Protein AF-A0A7J3X6I4-F1 (afdb_monomer)

Radius of gyration: 11.22 Å; Cα contacts (8 Å, |Δi|>4): 23; chains: 1; bounding box: 25×22×25 Å

Solvent-accessible surface area (backbone atoms only — not comparable to full-atom values): 3157 Å² total; per-residue (Å²): 134,95,81,81,95,74,73,75,43,80,96,74,43,70,74,78,53,68,79,57,31,64,73,69,69,65,60,94,86,67,87,80,65,77,48,79,55,98,91,39,83,45,112

Structure (mmCIF, N/CA/C/O backbone):
data_AF-A0A7J3X6I4-F1
#
_entry.id   AF-A0A7J3X6I4-F1
#
loop_
_atom_site.group_PDB
_atom_site.id
_atom_site.type_symbol
_atom_site.label_atom_id
_atom_site.label_alt_id
_atom_site.label_comp_id
_atom_site.label_asym_id
_atom_site.label_entity_id
_atom_site.label_seq_id
_atom_site.pdbx_PDB_ins_code
_atom_site.Cartn_x
_atom_site.Cartn_y
_atom_site.Cartn_z
_atom_site.occupancy
_atom_site.B_iso_or_equiv
_atom_site.auth_seq_id
_atom_site.auth_comp_id
_atom_site.auth_asym_id
_atom_site.auth_atom_id
_atom_site.pdbx_PDB_model_num
ATOM 1 N N . MET A 1 1 ? 3.745 -8.041 15.361 1.00 59.19 1 MET A N 1
ATOM 2 C CA . MET A 1 1 ? 2.882 -7.329 14.395 1.00 59.19 1 MET A CA 1
ATOM 3 C C . MET A 1 1 ? 3.576 -6.020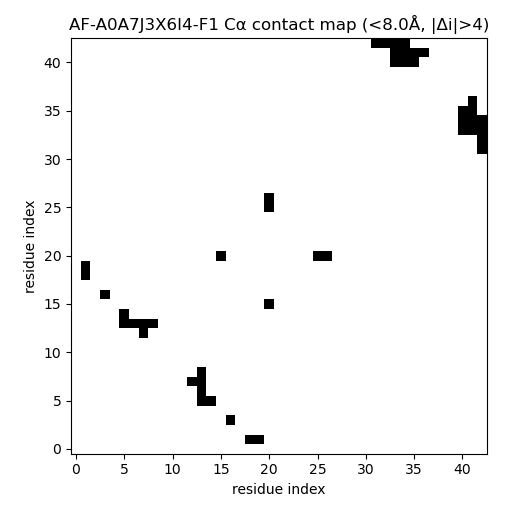 14.053 1.00 59.19 1 MET A C 1
ATOM 5 O O . MET A 1 1 ? 3.840 -5.259 14.974 1.00 59.19 1 MET A O 1
ATOM 9 N N . LYS A 1 2 ? 3.995 -5.804 12.798 1.00 73.62 2 LYS A N 1
ATOM 10 C CA . LYS A 1 2 ? 4.565 -4.513 12.383 1.00 73.62 2 LYS A CA 1
ATOM 11 C C . LYS A 1 2 ? 3.419 -3.663 11.848 1.00 73.62 2 LYS A C 1
ATOM 13 O O . LYS A 1 2 ? 2.881 -3.965 10.792 1.00 73.62 2 LYS A O 1
ATOM 18 N N . SER A 1 3 ? 3.028 -2.655 12.610 1.00 81.81 3 SER A N 1
ATOM 19 C CA . SER A 1 3 ? 2.015 -1.675 12.228 1.00 81.81 3 SER A CA 1
ATOM 20 C C . SER A 1 3 ? 2.628 -0.293 12.346 1.00 81.81 3 SER A C 1
ATOM 22 O O . SER A 1 3 ? 3.357 -0.032 13.302 1.00 81.81 3 SER A O 1
ATOM 24 N N . ASP A 1 4 ? 2.322 0.576 11.394 1.00 88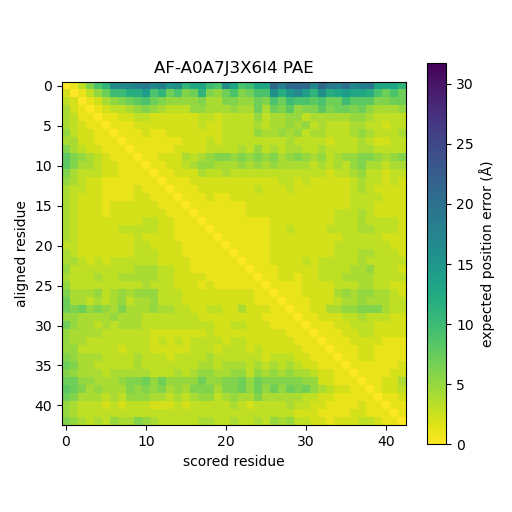.25 4 ASP A N 1
ATOM 25 C CA . ASP A 1 4 ? 2.784 1.957 11.398 1.00 88.25 4 ASP A CA 1
ATOM 26 C C . ASP A 1 4 ? 1.625 2.877 11.009 1.00 88.25 4 ASP A C 1
ATOM 28 O O . ASP A 1 4 ? 0.726 2.465 10.267 1.00 88.25 4 ASP A O 1
ATOM 32 N N . ILE A 1 5 ? 1.628 4.108 11.514 1.00 92.81 5 ILE A N 1
ATOM 33 C CA . ILE A 1 5 ? 0.603 5.097 11.168 1.00 92.81 5 ILE A CA 1
ATOM 34 C C . ILE A 1 5 ? 1.095 5.866 9.948 1.00 92.81 5 ILE A C 1
ATOM 36 O O . ILE A 1 5 ? 2.070 6.612 10.011 1.00 92.81 5 ILE A O 1
ATOM 40 N N . VAL A 1 6 ? 0.393 5.710 8.828 1.00 95.12 6 VAL A N 1
ATOM 41 C CA . VAL A 1 6 ? 0.709 6.406 7.578 1.00 95.12 6 VAL A CA 1
ATOM 42 C C . VAL A 1 6 ? -0.343 7.460 7.259 1.00 95.12 6 VAL A C 1
ATOM 44 O O . VAL A 1 6 ? -1.526 7.304 7.547 1.00 95.12 6 VAL A O 1
ATOM 47 N N . ILE A 1 7 ? 0.093 8.550 6.631 1.00 96.44 7 ILE A N 1
ATOM 48 C CA . ILE A 1 7 ? -0.799 9.610 6.161 1.00 96.44 7 ILE A CA 1
ATOM 49 C C . ILE A 1 7 ? -1.117 9.358 4.692 1.00 96.44 7 ILE A C 1
ATOM 51 O O . ILE A 1 7 ? -0.208 9.251 3.864 1.00 96.44 7 ILE A O 1
ATOM 55 N N . VAL A 1 8 ? -2.406 9.346 4.360 1.00 96.94 8 VAL A N 1
ATOM 56 C CA . VAL A 1 8 ? -2.873 9.305 2.974 1.00 96.94 8 VAL A CA 1
ATOM 57 C C . VAL A 1 8 ? -2.495 10.613 2.279 1.00 96.94 8 VAL A C 1
ATOM 59 O O . VAL A 1 8 ? -2.788 11.711 2.758 1.00 96.94 8 VAL A O 1
ATOM 62 N N . ARG A 1 9 ? -1.795 10.507 1.152 1.00 96.88 9 ARG A N 1
ATOM 63 C CA . ARG A 1 9 ? -1.382 11.649 0.332 1.00 96.88 9 ARG A CA 1
ATOM 64 C C . ARG A 1 9 ? -2.440 11.959 -0.727 1.00 96.88 9 ARG A C 1
ATOM 66 O O . ARG A 1 9 ? -3.523 11.374 -0.771 1.00 96.88 9 ARG A O 1
ATOM 73 N N . ARG A 1 10 ? -2.139 12.932 -1.592 1.00 97.31 10 ARG A N 1
ATOM 74 C CA . ARG A 1 10 ? -3.031 13.323 -2.692 1.00 97.31 10 ARG A CA 1
ATOM 75 C C . ARG A 1 10 ? -3.414 12.095 -3.526 1.00 97.31 10 ARG A C 1
ATOM 77 O O . ARG A 1 10 ? -2.587 11.215 -3.744 1.00 97.31 10 ARG A O 1
ATOM 84 N N . ARG A 1 11 ? -4.659 12.073 -4.012 1.00 95.81 11 ARG A N 1
ATOM 85 C CA . ARG A 1 11 ? -5.218 10.991 -4.847 1.00 95.81 11 ARG A CA 1
ATOM 86 C C . ARG A 1 11 ? -5.279 9.615 -4.159 1.00 95.81 11 ARG A C 1
ATOM 88 O O . ARG A 1 11 ? -5.344 8.611 -4.853 1.00 95.81 11 ARG A O 1
ATOM 95 N N . GLY A 1 12 ? -5.263 9.560 -2.824 1.00 93.88 12 GLY A N 1
ATOM 96 C CA . GLY A 1 12 ? -5.407 8.302 -2.081 1.00 93.88 12 GLY A CA 1
ATOM 97 C C . GLY A 1 12 ? -4.128 7.465 -1.989 1.00 93.88 12 GLY A C 1
ATOM 98 O O . GLY A 1 12 ? -4.187 6.304 -1.605 1.00 93.88 12 GLY A O 1
ATOM 99 N N . VAL A 1 13 ? -2.970 8.033 -2.335 1.00 95.69 13 VAL A N 1
ATOM 100 C CA . VAL A 1 13 ? -1.692 7.309 -2.316 1.00 95.69 13 VAL A CA 1
ATOM 101 C C . VAL A 1 13 ? -1.206 7.117 -0.879 1.00 95.69 13 VAL A C 1
ATOM 103 O O . VAL A 1 13 ? -1.105 8.086 -0.122 1.00 95.69 13 VAL A O 1
ATOM 106 N N . ILE A 1 14 ? -0.840 5.884 -0.528 1.00 95.06 14 ILE A N 1
ATOM 107 C CA . ILE A 1 14 ? -0.111 5.556 0.702 1.00 95.06 14 ILE A CA 1
ATOM 108 C C . ILE A 1 14 ? 1.309 5.108 0.366 1.00 95.06 14 ILE A C 1
ATOM 110 O O . ILE A 1 14 ? 1.555 4.507 -0.676 1.00 95.06 14 ILE A O 1
ATOM 114 N N . VAL A 1 15 ? 2.249 5.404 1.259 1.00 94.06 15 VAL A N 1
ATOM 115 C CA . VAL A 1 15 ? 3.622 4.902 1.160 1.00 94.06 15 VAL A CA 1
ATOM 116 C C . VAL A 1 15 ? 3.745 3.724 2.110 1.00 94.06 15 VAL A C 1
ATOM 118 O O . VAL A 1 15 ? 3.542 3.900 3.309 1.00 94.06 15 VAL A O 1
ATOM 121 N N . ILE A 1 16 ? 4.093 2.547 1.590 1.00 93.75 16 ILE A N 1
ATOM 122 C CA . ILE A 1 16 ? 4.400 1.379 2.421 1.00 93.75 16 ILE A CA 1
ATOM 123 C C . ILE A 1 16 ? 5.775 1.616 3.077 1.00 93.75 16 ILE A C 1
ATOM 125 O O . ILE A 1 16 ? 6.779 1.720 2.356 1.00 93.75 16 ILE A O 1
ATOM 129 N N . PRO A 1 17 ? 5.854 1.725 4.419 1.00 93.88 17 PRO A N 1
ATOM 130 C CA . PRO A 1 17 ? 7.108 1.958 5.129 1.00 93.88 17 PRO A CA 1
ATOM 131 C C . PRO A 1 17 ? 8.140 0.865 4.848 1.00 93.88 17 PRO A C 1
ATOM 133 O O . PRO A 1 17 ? 7.793 -0.311 4.712 1.00 93.88 17 PRO A O 1
ATOM 136 N N . LYS A 1 18 ? 9.427 1.242 4.831 1.00 93.38 18 LYS A N 1
ATOM 137 C CA . LYS A 1 18 ? 10.550 0.327 4.551 1.00 93.38 18 LYS A CA 1
ATOM 138 C C . LYS A 1 18 ? 10.474 -0.993 5.348 1.00 93.38 18 LYS A C 1
ATOM 140 O O . LYS A 1 18 ? 10.540 -2.036 4.706 1.00 93.38 18 LYS A O 1
ATOM 145 N N . PRO A 1 19 ? 10.230 -1.00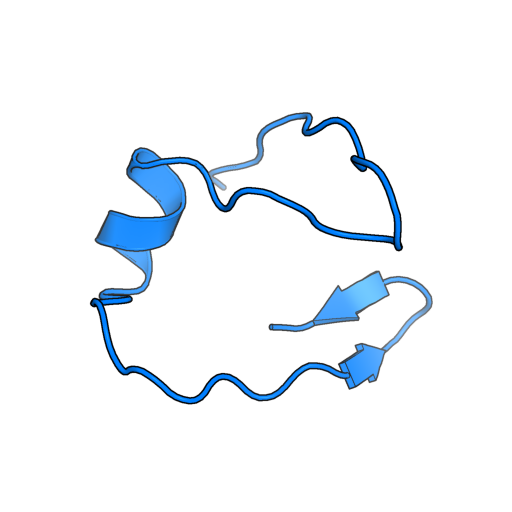0 6.678 1.00 93.31 19 PRO A N 1
ATOM 146 C CA . PRO A 1 19 ? 10.218 -2.245 7.452 1.00 93.31 19 PRO A CA 1
ATOM 147 C C . PRO A 1 19 ? 9.085 -3.219 7.103 1.00 93.31 19 PRO A C 1
ATOM 149 O O . PRO A 1 19 ? 9.214 -4.407 7.402 1.00 93.31 19 PRO A O 1
A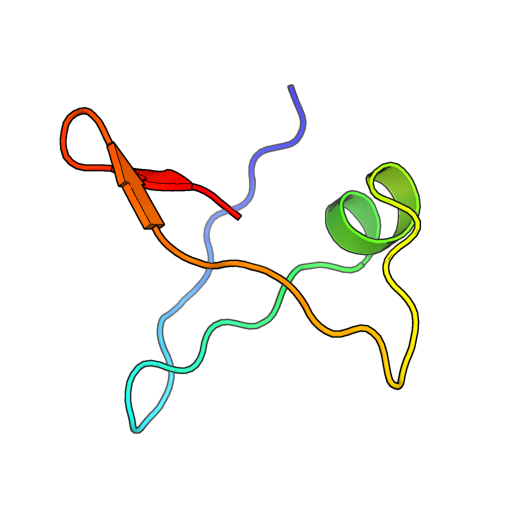TOM 152 N N . ILE A 1 20 ? 7.967 -2.720 6.558 1.00 93.81 20 ILE A N 1
ATOM 153 C CA . ILE A 1 20 ? 6.833 -3.537 6.094 1.00 93.81 20 ILE A CA 1
ATOM 154 C C . ILE A 1 20 ? 7.133 -4.054 4.691 1.00 93.81 20 ILE A C 1
ATOM 156 O O . ILE A 1 20 ? 6.974 -5.240 4.427 1.00 93.81 20 ILE A O 1
ATOM 160 N N . ARG A 1 21 ? 7.636 -3.176 3.820 1.00 93.75 21 ARG A N 1
ATOM 161 C CA . ARG A 1 21 ? 7.987 -3.509 2.440 1.00 93.75 21 ARG A CA 1
ATOM 162 C C . ARG A 1 21 ? 9.050 -4.615 2.373 1.00 93.75 21 ARG A C 1
ATOM 164 O O . ARG A 1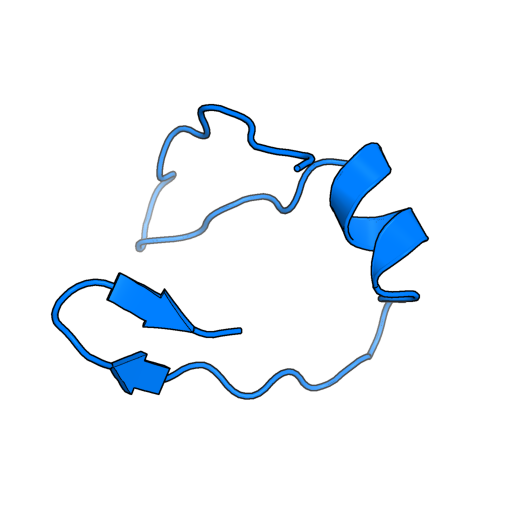 21 ? 8.866 -5.582 1.649 1.00 93.75 21 ARG A O 1
ATOM 171 N N . GLU A 1 22 ? 10.085 -4.529 3.213 1.00 94.88 22 GLU A N 1
ATOM 172 C CA . GLU A 1 22 ? 11.110 -5.576 3.367 1.00 94.88 22 GLU A CA 1
ATOM 173 C C . GLU A 1 22 ? 10.547 -6.881 3.946 1.00 94.88 22 GLU A C 1
ATOM 175 O O . GLU A 1 22 ? 10.956 -7.961 3.540 1.00 94.88 22 GLU A O 1
ATOM 180 N N . ALA A 1 23 ? 9.601 -6.800 4.888 1.00 93.06 23 ALA A N 1
ATOM 181 C CA . ALA A 1 23 ? 8.997 -7.991 5.488 1.00 93.06 23 ALA A CA 1
ATOM 182 C C . ALA A 1 23 ? 8.090 -8.756 4.512 1.00 93.06 23 ALA A C 1
ATOM 184 O O . ALA A 1 23 ? 7.937 -9.965 4.657 1.00 93.06 23 ALA A O 1
ATOM 185 N N . LEU A 1 24 ? 7.492 -8.051 3.548 1.00 92.75 24 LEU A N 1
ATOM 186 C CA . LEU A 1 24 ? 6.652 -8.625 2.496 1.00 92.75 24 LEU A CA 1
ATOM 187 C C . LEU A 1 24 ? 7.431 -8.935 1.208 1.00 92.75 24 LEU A C 1
ATOM 189 O O . LEU A 1 24 ? 6.848 -9.497 0.290 1.00 92.75 24 LEU A O 1
ATOM 193 N N . GLY A 1 25 ? 8.721 -8.580 1.136 1.00 94.31 25 GLY A N 1
ATOM 194 C CA . GLY A 1 25 ? 9.543 -8.782 -0.060 1.00 94.31 25 GLY A CA 1
ATOM 195 C C . GLY A 1 25 ? 9.073 -7.984 -1.280 1.00 94.31 25 GLY A C 1
ATOM 196 O O . GLY A 1 25 ? 9.260 -8.446 -2.394 1.00 94.31 25 GLY A O 1
ATOM 197 N N . ILE A 1 26 ? 8.439 -6.824 -1.069 1.00 95.56 26 ILE A N 1
ATOM 198 C CA . ILE A 1 26 ? 7.921 -5.979 -2.154 1.00 95.56 26 ILE A CA 1
ATOM 199 C C . ILE A 1 26 ? 9.067 -5.178 -2.778 1.00 95.56 26 ILE A C 1
ATOM 201 O O . ILE A 1 26 ? 9.740 -4.395 -2.088 1.00 95.56 26 ILE A O 1
ATOM 205 N N . GLU A 1 27 ? 9.216 -5.302 -4.090 1.00 95.75 27 GLU A N 1
ATOM 206 C CA . GLU A 1 27 ? 10.240 -4.646 -4.898 1.00 95.75 27 GLU A CA 1
ATOM 207 C C . GLU A 1 27 ? 9.637 -3.702 -5.955 1.00 95.75 27 GLU A C 1
ATOM 209 O O . GLU A 1 27 ? 8.422 -3.595 -6.142 1.00 95.75 27 GLU A O 1
ATOM 214 N N . GLU A 1 28 ? 10.493 -2.916 -6.610 1.00 94.06 28 GLU A N 1
ATOM 215 C CA . GLU A 1 28 ? 10.056 -2.022 -7.681 1.00 94.06 28 GLU A CA 1
ATOM 216 C C . GLU A 1 28 ? 9.619 -2.832 -8.908 1.00 94.06 28 GLU A C 1
ATOM 218 O O . GLU A 1 28 ? 10.354 -3.687 -9.392 1.00 94.06 28 GLU A O 1
ATOM 223 N N . GLY A 1 29 ? 8.427 -2.532 -9.428 1.00 95.31 29 GLY A N 1
ATOM 224 C CA . GLY A 1 29 ? 7.831 -3.252 -10.557 1.00 95.31 29 GLY A CA 1
ATOM 225 C C . GLY A 1 29 ? 6.827 -4.333 -10.153 1.00 95.31 29 GLY A C 1
ATOM 226 O O . GLY A 1 29 ? 6.100 -4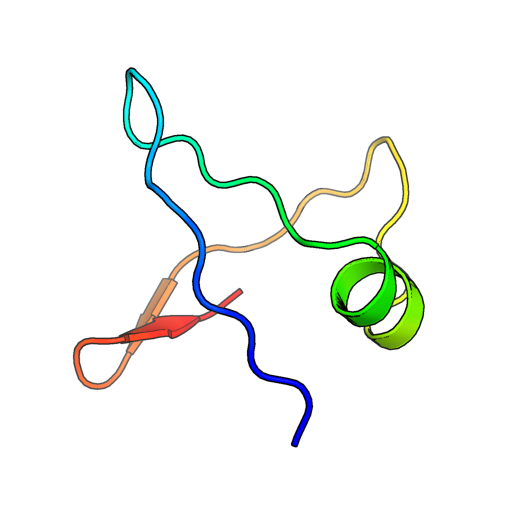.819 -11.021 1.00 95.31 29 GLY A O 1
ATOM 227 N N . ASP A 1 30 ? 6.717 -4.651 -8.860 1.00 96.31 30 ASP A N 1
ATOM 228 C CA . ASP A 1 30 ? 5.718 -5.598 -8.369 1.00 96.31 30 ASP A CA 1
ATOM 229 C C . ASP A 1 30 ? 4.287 -5.107 -8.611 1.00 96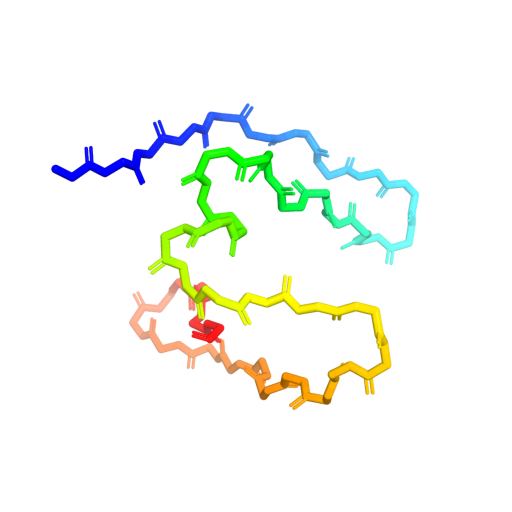.31 30 ASP A C 1
ATOM 231 O O . ASP A 1 30 ? 3.931 -3.947 -8.373 1.00 96.31 30 ASP A O 1
ATOM 235 N N . VAL A 1 31 ? 3.432 -6.036 -9.037 1.00 95.56 31 VAL A N 1
ATOM 236 C CA . VAL A 1 31 ? 1.991 -5.815 -9.155 1.00 95.56 31 VAL A CA 1
ATOM 237 C C . VAL A 1 31 ? 1.313 -6.410 -7.930 1.00 95.56 31 VAL A C 1
ATOM 239 O O . VAL A 1 31 ? 1.267 -7.626 -7.759 1.00 95.56 31 VAL A O 1
ATOM 242 N N . LEU A 1 32 ? 0.751 -5.544 -7.091 1.00 94.75 32 LEU A N 1
ATOM 243 C CA . LEU A 1 32 ? 0.048 -5.943 -5.874 1.00 94.75 32 LEU A CA 1
ATOM 244 C C . LEU A 1 32 ? -1.465 -5.918 -6.092 1.00 94.75 32 LEU A C 1
ATOM 246 O O . LEU A 1 32 ? -2.000 -5.036 -6.772 1.00 94.75 32 LEU A O 1
ATOM 250 N N . ARG A 1 33 ? -2.173 -6.877 -5.492 1.00 95.38 33 ARG A N 1
ATOM 251 C CA . ARG A 1 33 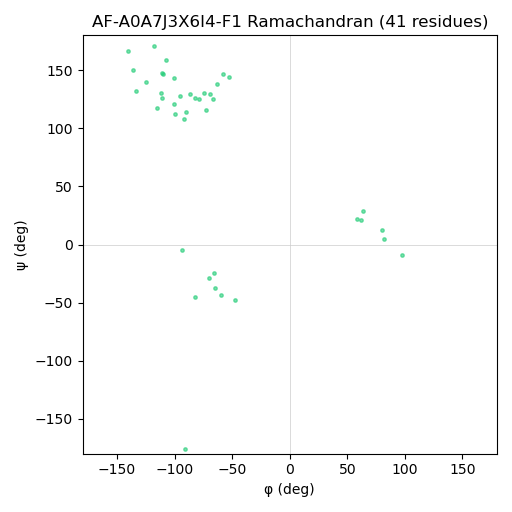? -3.637 -6.880 -5.463 1.00 95.38 33 ARG A CA 1
ATOM 252 C C . ARG A 1 33 ? -4.098 -6.057 -4.266 1.00 95.38 33 ARG A C 1
ATOM 254 O O . ARG A 1 33 ? -3.688 -6.318 -3.153 1.00 95.38 33 ARG A O 1
ATOM 261 N N . VAL A 1 34 ? -5.008 -5.114 -4.487 1.00 95.38 34 VAL A N 1
ATOM 262 C CA . VAL A 1 34 ? -5.644 -4.356 -3.402 1.00 95.38 34 VAL A CA 1
ATOM 263 C C . VAL A 1 34 ? -7.113 -4.743 -3.331 1.00 95.38 34 VAL A C 1
ATOM 265 O O . VAL A 1 34 ? -7.803 -4.749 -4.352 1.00 95.38 34 VAL A O 1
ATOM 268 N N . SER A 1 35 ? -7.598 -5.065 -2.137 1.00 97.06 35 SER A N 1
ATOM 269 C CA . SER A 1 35 ? -8.992 -5.440 -1.890 1.00 97.06 35 SER A CA 1
ATOM 270 C C . SER A 1 35 ? -9.509 -4.848 -0.579 1.00 97.06 35 SER A C 1
ATOM 272 O O . SER A 1 35 ? -8.740 -4.317 0.225 1.00 97.06 35 SER A O 1
ATOM 274 N N . VAL A 1 36 ? -10.829 -4.893 -0.388 1.00 97.00 36 VAL A N 1
ATOM 275 C CA . VAL A 1 36 ? -11.486 -4.462 0.850 1.00 97.00 36 VAL A CA 1
ATOM 276 C C . VAL A 1 36 ? -12.136 -5.677 1.492 1.00 97.00 36 VAL A C 1
ATOM 278 O O . VAL A 1 36 ? -13.055 -6.260 0.919 1.00 97.00 36 VAL A O 1
ATOM 281 N N . GLU A 1 37 ? -11.686 -6.028 2.691 1.00 97.06 37 GLU A N 1
ATOM 282 C CA . GLU A 1 37 ? -12.211 -7.150 3.469 1.00 97.06 37 GLU A CA 1
ATOM 283 C C . GLU A 1 37 ? -12.445 -6.702 4.913 1.00 97.06 37 GLU A C 1
ATOM 285 O O . GLU A 1 37 ? -11.600 -6.041 5.515 1.00 97.06 37 GLU A O 1
ATOM 290 N N . GLY A 1 38 ? -13.621 -7.002 5.477 1.00 93.88 38 GLY A N 1
ATOM 291 C CA . GLY A 1 38 ? -13.935 -6.671 6.877 1.00 93.88 38 GLY A CA 1
ATOM 292 C C . GLY A 1 38 ? -13.857 -5.177 7.231 1.00 93.88 38 GLY A C 1
ATOM 293 O O . GLY A 1 38 ? -13.671 -4.837 8.395 1.00 93.88 38 GLY A O 1
ATOM 294 N N . GLY A 1 39 ? -13.966 -4.281 6.243 1.00 94.56 39 GLY A N 1
ATOM 295 C CA . GLY A 1 39 ? -13.806 -2.834 6.429 1.00 94.56 39 GLY A CA 1
ATOM 296 C C . GLY A 1 39 ? -12.352 -2.345 6.453 1.00 94.56 39 GLY A C 1
ATOM 297 O O . GLY A 1 39 ? -12.122 -1.157 6.673 1.00 94.56 39 GLY A O 1
ATOM 298 N N . GLY A 1 40 ? -11.380 -3.229 6.211 1.00 93.12 40 GLY A N 1
ATOM 299 C CA . GLY A 1 40 ? -9.963 -2.901 6.066 1.00 93.12 40 GLY A CA 1
ATOM 300 C C . GLY A 1 40 ? -9.477 -3.014 4.621 1.00 93.12 40 GLY A C 1
ATOM 301 O O . GLY A 1 40 ? -10.081 -3.699 3.796 1.00 93.12 40 GLY A O 1
ATOM 302 N N . ILE A 1 41 ? -8.365 -2.339 4.320 1.00 93.06 41 ILE A N 1
ATOM 303 C CA . ILE A 1 41 ? -7.612 -2.553 3.079 1.00 93.06 41 ILE A CA 1
ATOM 304 C C . ILE A 1 41 ? -6.716 -3.775 3.282 1.00 93.06 41 ILE A C 1
ATOM 306 O O . ILE A 1 41 ? -5.921 -3.797 4.224 1.00 93.06 41 ILE A O 1
ATOM 310 N N . VAL A 1 42 ? -6.825 -4.752 2.385 1.00 93.25 42 VAL A N 1
ATOM 311 C CA . VAL A 1 42 ? -5.931 -5.912 2.308 1.00 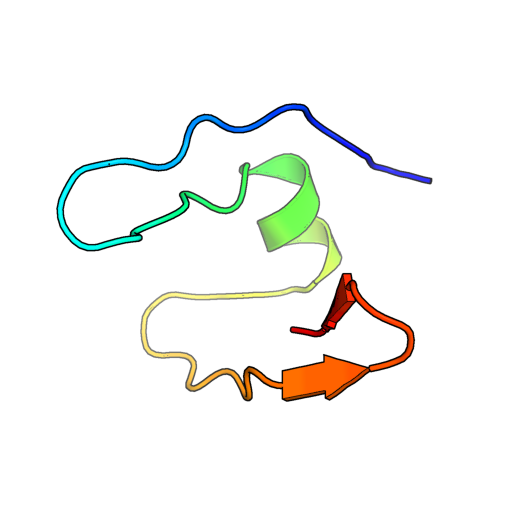93.25 42 VAL A CA 1
ATOM 312 C C . VAL A 1 42 ? -5.100 -5.787 1.034 1.00 93.25 42 VAL A C 1
ATOM 314 O O . VAL A 1 42 ? -5.647 -5.582 -0.056 1.00 93.25 42 VAL A O 1
ATOM 317 N N . LEU A 1 43 ? -3.782 -5.854 1.217 1.00 90.50 43 LEU A N 1
ATOM 318 C CA . LEU A 1 43 ? -2.729 -5.778 0.203 1.00 90.50 43 LEU A CA 1
ATOM 319 C C . LEU A 1 43 ? -2.061 -7.147 0.056 1.00 90.50 43 LEU A C 1
ATOM 321 O O . LEU A 1 43 ? -1.897 -7.808 1.107 1.00 90.50 43 LEU A O 1
#

Sequence (43 aa):
MKSDIVIVRRRGVIVIPKPIREALGIEEGDVLRVSVEGGGIVL

Nearest PDB structures (foldseek):
  5itm-assembly2_A  TM=8.823E-01  e=2.444E-02  Saccharolobus solfataricus
  2w1t-assembly1_B  TM=9.261E-01  e=3.740E-02  Bacillus subtilis
  1yfb-assembly1_A  TM=8.403E-01  e=1.009E-01  Bacillus subtilis
  1z0r-assembly1_B  TM=7.728E-01  e=9.398E-02  Bacillus subtilis
  2ro4-assembly1_B  TM=7.668E-01  e=1.162E-01  Bacillus subtilis

Organism: Thermofilum pendens (NCBI:txid2269)

InterPro domains:
  IPR007159 SpoVT-AbrB domain [PF04014] (5-43)
  IPR007159 SpoVT-AbrB domain [TIGR01439] (6-43)
  IPR037914 SpoVT-AbrB domain superfamily [SSF89447] (5-43)

Secondary structure (DSSP, 8-state):
---------GGG-----HHHHHHHT--TT-----EEETTEEE-

Foldseek 3Di:
DDDDDWDQDPPRDTDDDPVRCVVVVPDPPDDDDWDADPNDIDD

pLDDT: mean 92.96, std 6.6, range [59.19, 97.31]

Mean predicted aligned error: 3.23 Å